Protein AF-A0A2N2AJA4-F1 (afdb_monomer)

Radius of gyration: 14.67 Å; Cα contacts (8 Å, |Δi|>4): 240; chains: 1; bounding box: 38×27×33 Å

Foldseek 3Di:
DAEAEADQQAPVCDPPQNDVPDDSLLSLLSVQVPGQEYADEQVRLVPDALVNLLSSLVSHDLSHAYAYEDDPDDRDPSSCVSNPSNHLYHADPPTADEDEDADALPLVVLLVSVVPGDPSHYDYQYDNGGYPRNSVSNVVNCVVVVD

Mean predicted aligned error: 3.07 Å

Nearest PDB structures (foldseek):
  1vpy-assembly1_A  TM=3.945E-01  e=5.737E-03  Enterococcus faecalis V583
  3exs-assembly2_D  TM=3.732E-01  e=8.833E-02  Streptococcus mutans
  3exs-assembly1_C  TM=3.662E-01  e=6.519E-02  Streptococcus mutans
  3exr-assembly2_B  TM=3.251E-01  e=1.351E-01  Streptococcus mutans
  2nql-assembly1_A  TM=4.192E-01  e=6.560E-01  Agrobacterium fabrum str. C58

Sequence (147 aa):
MFIASLGWDHAGWCGSFYPDDLPPEWRLAYYANEFRAVVVPAALWRGADAGTAAQWATDTAEGFRFLLEAAAGAPPAALVQALGERYGGTAGPGGRAVARWEGGADARALRGLIEGLPADGVLLVAGEPPSLAALRAAQTLTQLMGV

Structure (mmCIF, N/CA/C/O backbone):
data_AF-A0A2N2AJA4-F1
#
_entry.id   AF-A0A2N2AJA4-F1
#
loop_
_atom_site.group_PDB
_atom_site.id
_atom_site.type_symbol
_atom_site.label_atom_id
_atom_site.label_alt_id
_atom_site.label_comp_id
_atom_site.label_asym_id
_atom_site.label_entity_id
_atom_site.label_seq_id
_atom_site.pdbx_PDB_ins_code
_atom_site.Cartn_x
_atom_site.Cartn_y
_atom_site.Cartn_z
_atom_site.occupancy
_atom_site.B_iso_or_equiv
_atom_site.auth_seq_id
_atom_site.auth_comp_id
_atom_site.auth_asym_id
_atom_site.auth_atom_id
_atom_site.pdbx_PDB_model_num
ATOM 1 N N . MET A 1 1 ? 8.135 1.468 11.360 1.00 91.94 1 MET A N 1
ATOM 2 C CA . MET A 1 1 ? 7.652 2.378 10.290 1.00 91.94 1 MET A CA 1
ATOM 3 C C . MET A 1 1 ? 7.179 1.577 9.071 1.00 91.94 1 MET A C 1
ATOM 5 O O . MET A 1 1 ? 7.492 0.395 8.993 1.00 91.94 1 MET A O 1
ATOM 9 N N . PHE A 1 2 ? 6.430 2.171 8.130 1.00 96.44 2 PHE A N 1
ATOM 10 C CA . PHE A 1 2 ? 6.077 1.530 6.851 1.00 96.44 2 PHE A CA 1
ATOM 11 C C . PHE A 1 2 ? 6.713 2.219 5.643 1.00 96.44 2 PHE A C 1
ATOM 13 O O . PHE A 1 2 ? 6.743 3.443 5.562 1.00 96.44 2 PHE A O 1
ATOM 20 N N . ILE A 1 3 ? 7.153 1.414 4.676 1.00 96.94 3 ILE A N 1
ATOM 21 C CA . ILE A 1 3 ? 7.562 1.855 3.340 1.00 96.94 3 ILE A CA 1
ATOM 22 C C . ILE A 1 3 ? 6.598 1.213 2.356 1.00 96.94 3 ILE A C 1
ATOM 24 O O . ILE A 1 3 ? 6.432 -0.007 2.371 1.00 96.94 3 ILE A O 1
ATOM 28 N N . ALA A 1 4 ? 5.958 2.030 1.531 1.00 97.62 4 ALA A N 1
ATOM 29 C CA . ALA A 1 4 ? 4.894 1.574 0.657 1.00 97.62 4 ALA A CA 1
ATOM 30 C C . ALA A 1 4 ? 4.855 2.380 -0.641 1.00 97.62 4 ALA A C 1
ATOM 32 O O . ALA A 1 4 ? 5.200 3.562 -0.664 1.00 97.62 4 ALA A O 1
ATOM 33 N N . SER A 1 5 ? 4.383 1.750 -1.714 1.00 97.69 5 SER A N 1
ATOM 34 C CA . SER A 1 5 ? 3.938 2.460 -2.916 1.00 97.69 5 SER A CA 1
ATOM 35 C C . SER A 1 5 ? 2.466 2.849 -2.812 1.00 97.69 5 SER A C 1
ATOM 37 O O . SER A 1 5 ? 1.709 2.256 -2.038 1.00 97.69 5 SER A O 1
ATOM 39 N N . LEU A 1 6 ? 2.048 3.826 -3.621 1.00 96.12 6 LEU A N 1
ATOM 40 C CA . LEU A 1 6 ? 0.631 4.091 -3.859 1.00 96.12 6 LEU A CA 1
ATOM 41 C C . LEU A 1 6 ? 0.101 3.073 -4.878 1.00 96.12 6 LEU A C 1
ATOM 43 O O . LEU A 1 6 ? 0.353 3.192 -6.075 1.00 96.12 6 LEU A O 1
ATOM 47 N N . GLY A 1 7 ? -0.590 2.046 -4.392 1.00 96.12 7 GLY A N 1
ATOM 48 C CA . GLY A 1 7 ? -1.034 0.902 -5.185 1.00 96.12 7 GLY A CA 1
ATOM 49 C C . GLY A 1 7 ? 0.100 -0.047 -5.582 1.00 96.12 7 GLY A C 1
ATOM 50 O O . GLY A 1 7 ? 1.287 0.265 -5.459 1.00 96.12 7 GLY A O 1
ATOM 51 N N . TRP A 1 8 ? -0.292 -1.225 -6.057 1.00 96.12 8 TRP A N 1
ATOM 52 C CA . TRP A 1 8 ? 0.603 -2.255 -6.593 1.00 96.12 8 TRP A CA 1
ATOM 53 C C . TRP A 1 8 ? 0.398 -2.453 -8.099 1.00 96.12 8 TRP A C 1
ATOM 55 O O . TRP A 1 8 ? 1.341 -2.755 -8.815 1.00 96.12 8 TRP A 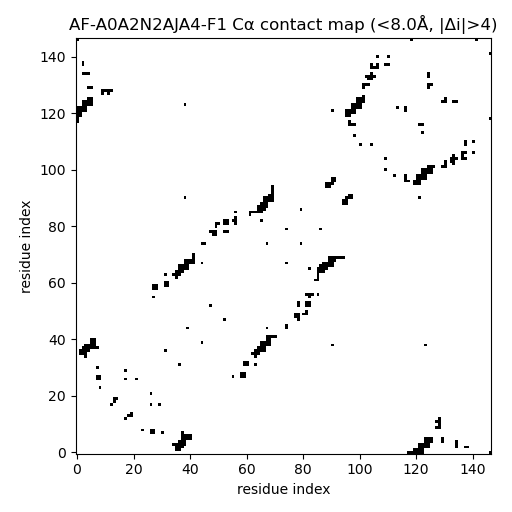O 1
ATOM 65 N N . ASP A 1 9 ? -0.817 -2.248 -8.606 1.00 94.38 9 ASP A N 1
ATOM 66 C CA . ASP A 1 9 ? -1.159 -2.570 -9.988 1.00 94.38 9 ASP A CA 1
ATOM 67 C C . ASP A 1 9 ? -0.750 -1.464 -10.976 1.00 94.38 9 ASP A C 1
ATOM 69 O O . ASP A 1 9 ? -1.537 -0.586 -11.327 1.00 94.38 9 ASP A O 1
ATOM 73 N N . HIS A 1 10 ? 0.514 -1.496 -11.405 1.00 92.62 10 HIS A N 1
ATOM 74 C CA . HIS A 1 10 ? 1.101 -0.501 -12.304 1.00 92.62 10 HIS A CA 1
ATOM 75 C C . HIS A 1 10 ? 1.527 -1.124 -13.635 1.00 92.62 10 HIS A C 1
ATOM 77 O O . HIS A 1 10 ? 2.415 -1.976 -13.679 1.00 92.62 10 HIS A O 1
ATOM 83 N N . ALA A 1 11 ? 0.972 -0.639 -14.751 1.00 89.62 11 ALA A N 1
ATOM 84 C CA . ALA A 1 11 ? 1.343 -1.118 -16.088 1.00 89.62 11 ALA A CA 1
ATOM 85 C C . ALA A 1 11 ? 2.840 -0.913 -16.395 1.00 89.62 11 ALA A C 1
ATOM 87 O O . ALA A 1 11 ? 3.472 -1.786 -16.982 1.00 89.62 11 ALA A O 1
ATOM 88 N N . GLY A 1 12 ? 3.432 0.194 -15.929 1.00 90.31 12 GLY A N 1
ATOM 89 C CA . GLY A 1 12 ? 4.858 0.490 -16.117 1.00 90.31 12 GLY A CA 1
ATOM 90 C C . GLY A 1 12 ? 5.820 -0.438 -15.360 1.00 90.31 12 GLY A C 1
ATOM 91 O O . GLY A 1 12 ? 7.027 -0.358 -15.567 1.00 90.31 12 GLY A O 1
ATOM 92 N N . TRP A 1 13 ? 5.312 -1.318 -14.493 1.00 95.25 13 TRP A N 1
ATOM 93 C CA . TRP A 1 13 ? 6.103 -2.368 -13.845 1.00 95.25 13 TRP A CA 1
ATOM 94 C C . TRP A 1 13 ? 6.119 -3.685 -14.635 1.00 95.25 13 TRP A C 1
ATOM 96 O O . TRP A 1 13 ? 6.924 -4.559 -14.321 1.00 95.25 13 TRP A O 1
ATOM 106 N N . CYS A 1 14 ? 5.288 -3.843 -15.670 1.00 93.00 14 CYS A N 1
ATOM 107 C CA . CYS A 1 14 ? 5.319 -5.025 -16.539 1.00 93.00 14 CYS A CA 1
ATOM 108 C C . CYS A 1 14 ? 6.635 -5.078 -17.333 1.00 93.00 14 CYS A C 1
ATOM 110 O O . CYS A 1 14 ? 7.137 -4.046 -17.780 1.00 93.00 14 CYS A O 1
ATOM 112 N N . GLY A 1 15 ? 7.233 -6.264 -17.435 1.00 90.12 15 GLY A N 1
ATOM 113 C CA . GLY A 1 15 ? 8.518 -6.518 -18.094 1.00 90.12 15 GLY A CA 1
ATOM 114 C C . GLY A 1 15 ? 9.756 -6.086 -17.298 1.00 90.12 15 GLY A C 1
ATOM 115 O O . GLY A 1 15 ? 10.853 -6.579 -17.550 1.00 90.12 15 GLY A O 1
ATOM 116 N N . SER A 1 16 ? 9.610 -5.194 -16.310 1.00 90.25 16 SER A N 1
ATOM 117 C CA . SER A 1 16 ? 10.716 -4.741 -15.447 1.00 90.25 16 SER A CA 1
ATOM 118 C C . SER A 1 16 ? 10.674 -5.334 -14.039 1.00 90.25 16 SER A C 1
ATOM 120 O O . SER A 1 16 ? 11.717 -5.591 -13.437 1.00 90.25 16 SER A O 1
ATOM 122 N N . PHE A 1 17 ? 9.474 -5.558 -13.511 1.00 95.56 17 PHE A N 1
ATOM 123 C CA . PHE A 1 17 ? 9.244 -6.098 -12.177 1.00 95.56 17 PHE A CA 1
ATOM 124 C C . PHE A 1 17 ? 8.223 -7.224 -12.187 1.00 95.56 17 PHE A C 1
ATOM 126 O O . PHE A 1 17 ? 8.505 -8.294 -11.650 1.00 95.56 17 PHE A O 1
ATOM 133 N N . TYR A 1 18 ? 7.080 -7.006 -12.836 1.00 96.38 18 TYR A N 1
ATOM 134 C CA . TYR A 1 18 ? 6.130 -8.068 -13.130 1.00 96.38 18 TYR A CA 1
ATOM 135 C C . TYR A 1 18 ? 6.564 -8.819 -14.390 1.00 96.38 18 TYR A C 1
ATOM 137 O O . TYR A 1 18 ? 6.821 -8.163 -15.402 1.00 96.38 18 TYR A O 1
ATOM 145 N N . PRO A 1 19 ? 6.626 -10.162 -14.359 1.00 94.94 19 PRO A N 1
ATOM 146 C CA . PRO A 1 19 ? 6.772 -10.965 -15.568 1.00 94.94 19 PRO A CA 1
ATOM 147 C C . PRO A 1 19 ? 5.713 -10.596 -16.616 1.00 94.94 19 PRO A C 1
ATOM 149 O O . PRO A 1 19 ? 4.581 -10.264 -16.258 1.00 94.94 19 PRO A O 1
ATOM 152 N N . ASP A 1 20 ? 6.078 -10.648 -17.898 1.00 91.38 20 ASP A N 1
ATOM 153 C CA . ASP A 1 20 ? 5.201 -10.235 -19.008 1.00 91.38 20 ASP A CA 1
ATOM 154 C C . ASP A 1 20 ? 3.911 -11.066 -19.101 1.00 91.38 20 ASP A C 1
ATOM 156 O O . ASP A 1 20 ? 2.885 -10.584 -19.578 1.00 91.38 20 ASP A O 1
ATOM 160 N N . ASP A 1 21 ? 3.951 -12.306 -18.623 1.00 92.31 21 ASP A N 1
ATOM 161 C CA . ASP A 1 21 ? 2.843 -13.256 -18.599 1.00 92.31 21 ASP A CA 1
ATOM 162 C C . ASP A 1 21 ? 2.105 -13.302 -17.251 1.00 92.31 21 ASP A C 1
ATOM 164 O O . ASP A 1 21 ? 1.199 -14.119 -17.082 1.00 92.31 21 ASP A O 1
ATOM 168 N N . LEU A 1 22 ? 2.452 -12.429 -16.292 1.00 93.75 22 LEU A N 1
ATOM 169 C CA . LEU A 1 22 ? 1.827 -12.423 -14.971 1.00 93.75 22 LEU A CA 1
ATOM 170 C C . LEU A 1 22 ? 0.381 -11.888 -15.044 1.00 93.75 22 LEU A C 1
ATOM 172 O O . LEU A 1 22 ? 0.180 -10.708 -15.368 1.00 93.75 22 LEU A O 1
ATOM 176 N N . PRO A 1 23 ? -0.631 -12.693 -14.658 1.00 93.75 23 PRO A N 1
ATOM 177 C CA . PRO A 1 23 ? -2.014 -12.236 -14.593 1.00 93.75 23 PRO A CA 1
ATOM 178 C C . PRO A 1 23 ? -2.188 -11.063 -13.612 1.00 93.75 23 PRO A C 1
ATOM 180 O O . PRO A 1 23 ? -1.557 -11.063 -12.546 1.00 93.75 23 PRO A O 1
ATOM 183 N N . PRO A 1 24 ? -3.055 -10.074 -13.909 1.00 90.94 24 PRO A N 1
ATOM 184 C CA . PRO A 1 24 ? -3.306 -8.945 -13.015 1.00 90.94 24 PRO A CA 1
ATOM 185 C C . PRO A 1 24 ? -3.720 -9.354 -11.598 1.00 90.94 24 PRO A C 1
ATOM 187 O O . PRO A 1 24 ? -3.232 -8.766 -10.633 1.00 90.94 24 PRO A O 1
ATOM 190 N N . GLU A 1 25 ? -4.542 -10.399 -11.447 1.00 91.12 25 GLU A N 1
ATOM 191 C CA . GLU A 1 25 ? -4.961 -10.901 -10.133 1.00 91.12 25 GLU A CA 1
ATOM 192 C C . GLU A 1 25 ? -3.796 -11.409 -9.266 1.00 91.12 25 GLU A C 1
ATOM 194 O O . GLU A 1 25 ? -3.891 -11.404 -8.043 1.00 91.12 25 GLU A O 1
ATOM 199 N N . TRP A 1 26 ? -2.664 -11.794 -9.865 1.00 95.44 26 TRP A N 1
ATOM 200 C CA . TRP A 1 26 ? -1.492 -12.287 -9.134 1.00 95.44 26 TRP A CA 1
ATOM 201 C C . TRP A 1 26 ? -0.485 -11.184 -8.798 1.00 95.44 26 TRP A C 1
ATOM 203 O O . TRP A 1 26 ? 0.457 -11.418 -8.038 1.00 95.44 26 TRP A O 1
ATOM 213 N N . ARG A 1 27 ? -0.675 -9.960 -9.311 1.00 96.44 27 ARG A N 1
ATOM 214 C CA . ARG A 1 27 ? 0.257 -8.839 -9.089 1.00 96.44 27 ARG A CA 1
ATOM 215 C C . ARG A 1 27 ? 0.390 -8.461 -7.622 1.00 96.44 27 ARG A C 1
ATOM 217 O O . ARG A 1 27 ? 1.486 -8.095 -7.204 1.00 96.44 27 ARG A O 1
ATOM 224 N N . LEU A 1 28 ? -0.686 -8.565 -6.839 1.00 97.75 28 LEU A N 1
ATOM 225 C CA . LEU A 1 28 ? -0.635 -8.308 -5.398 1.00 97.75 28 LEU A CA 1
ATOM 226 C C . LEU A 1 28 ? 0.226 -9.350 -4.678 1.00 97.75 28 LEU A C 1
ATOM 228 O O . LEU A 1 28 ? 1.129 -8.976 -3.933 1.00 97.75 28 LEU A O 1
ATOM 232 N N . ALA A 1 29 ? -0.019 -10.637 -4.932 1.00 97.25 29 ALA A N 1
ATOM 233 C CA . ALA A 1 29 ? 0.767 -11.720 -4.347 1.00 97.25 29 ALA A CA 1
ATOM 234 C C . ALA A 1 29 ? 2.251 -11.593 -4.726 1.00 97.25 29 ALA A C 1
ATOM 236 O O . ALA A 1 29 ? 3.131 -11.693 -3.873 1.00 97.25 29 ALA A O 1
ATOM 237 N N . TYR A 1 30 ? 2.533 -11.277 -5.995 1.00 97.38 30 TYR A N 1
ATOM 238 C CA . TYR A 1 30 ? 3.893 -11.034 -6.470 1.00 97.38 30 TYR A CA 1
ATOM 239 C C . TYR A 1 30 ? 4.538 -9.825 -5.780 1.00 97.38 30 TYR A C 1
ATOM 241 O O . TYR A 1 30 ? 5.657 -9.917 -5.280 1.00 97.38 30 TYR A O 1
ATOM 249 N N . TYR A 1 31 ? 3.823 -8.701 -5.693 1.00 97.81 31 TYR A N 1
ATOM 250 C CA . TYR A 1 31 ? 4.279 -7.497 -4.997 1.00 97.81 31 TYR A CA 1
ATOM 251 C C . TYR A 1 31 ? 4.606 -7.773 -3.523 1.00 97.81 31 TYR A C 1
ATOM 253 O O . TYR A 1 31 ? 5.645 -7.339 -3.022 1.00 97.81 31 TYR A O 1
ATOM 261 N N . ALA A 1 32 ? 3.746 -8.529 -2.838 1.00 97.31 32 ALA A N 1
ATOM 262 C CA . ALA A 1 32 ? 3.872 -8.844 -1.418 1.00 97.31 32 ALA A CA 1
ATOM 263 C C . ALA A 1 32 ? 5.027 -9.804 -1.081 1.00 97.31 32 ALA A C 1
ATOM 265 O O . ALA A 1 32 ? 5.381 -9.946 0.094 1.00 97.31 32 ALA A O 1
ATOM 266 N N . ASN A 1 33 ? 5.637 -10.436 -2.089 1.00 95.38 33 ASN A N 1
ATOM 267 C CA . ASN A 1 33 ? 6.862 -11.212 -1.907 1.00 95.38 33 ASN A CA 1
ATOM 268 C C . ASN A 1 33 ? 8.091 -10.316 -1.699 1.00 95.38 33 ASN A C 1
ATOM 270 O O . ASN A 1 33 ? 9.016 -10.712 -0.992 1.00 95.38 33 ASN A O 1
ATOM 274 N N . GLU A 1 34 ? 8.104 -9.116 -2.285 1.00 95.75 34 GLU A N 1
ATOM 275 C CA . GLU A 1 34 ? 9.229 -8.179 -2.170 1.00 95.75 34 GLU A CA 1
ATOM 276 C C . GLU A 1 34 ? 8.959 -7.072 -1.140 1.00 95.75 34 GLU A C 1
ATOM 278 O O . GLU A 1 34 ? 9.810 -6.740 -0.306 1.00 95.75 34 GLU A O 1
ATOM 283 N N . PHE A 1 35 ? 7.754 -6.509 -1.155 1.00 96.81 35 PHE A N 1
ATOM 284 C CA . PHE A 1 35 ? 7.379 -5.393 -0.296 1.00 96.81 35 PHE A CA 1
ATOM 285 C C . PHE A 1 35 ? 6.477 -5.850 0.848 1.00 96.81 35 PHE A C 1
ATOM 287 O O . PHE A 1 35 ? 5.726 -6.814 0.740 1.00 96.81 35 PHE A O 1
ATOM 294 N N . ARG A 1 36 ? 6.565 -5.158 1.989 1.00 96.56 36 ARG A N 1
ATOM 295 C CA . ARG A 1 36 ? 5.840 -5.525 3.221 1.00 96.56 36 ARG A CA 1
ATOM 296 C C . ARG A 1 36 ? 4.604 -4.673 3.480 1.00 96.56 36 ARG A C 1
ATOM 298 O O . ARG A 1 36 ? 3.839 -4.987 4.385 1.00 96.56 36 ARG A O 1
ATOM 305 N N . ALA A 1 37 ? 4.414 -3.597 2.730 1.00 98.06 37 ALA A N 1
ATOM 306 C CA . ALA A 1 37 ? 3.247 -2.752 2.874 1.00 98.06 37 ALA A CA 1
ATOM 307 C C . ALA A 1 37 ? 2.887 -2.082 1.554 1.00 98.06 37 ALA A C 1
ATOM 309 O O . ALA A 1 37 ? 3.746 -1.875 0.701 1.00 98.06 37 ALA A O 1
ATOM 310 N N . VAL A 1 38 ? 1.620 -1.702 1.423 1.00 98.38 38 VAL A N 1
ATOM 311 C CA . VAL A 1 38 ? 1.131 -0.889 0.310 1.00 98.38 38 VAL A CA 1
ATOM 312 C C . VAL A 1 38 ? 0.126 0.136 0.811 1.00 98.38 38 VAL A C 1
ATOM 314 O O . VAL A 1 38 ? -0.662 -0.157 1.714 1.00 98.38 38 VAL A O 1
ATOM 317 N N . VAL A 1 39 ? 0.140 1.335 0.227 1.00 98.56 39 VAL A N 1
ATOM 318 C CA . VAL A 1 39 ? -0.954 2.290 0.399 1.00 98.56 39 VAL A CA 1
ATOM 319 C C . VAL A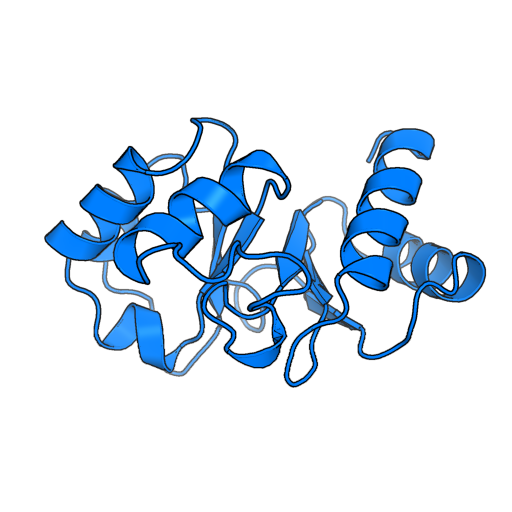 1 39 ? -1.999 1.986 -0.664 1.00 98.56 39 VAL A C 1
ATOM 321 O O . VAL A 1 39 ? -1.754 2.172 -1.852 1.00 98.56 39 VAL A O 1
ATOM 324 N N . VAL A 1 40 ? -3.160 1.494 -0.244 1.00 98.06 40 VAL A N 1
ATOM 325 C CA . VAL A 1 40 ? -4.304 1.221 -1.114 1.00 98.06 40 VAL A CA 1
ATOM 326 C C . VAL A 1 40 ? -4.933 2.561 -1.505 1.00 98.06 40 VAL A C 1
ATOM 328 O O . VAL A 1 40 ? -5.383 3.282 -0.606 1.00 98.06 40 VAL A O 1
ATOM 331 N N . PRO A 1 41 ? -4.991 2.914 -2.803 1.00 96.69 41 PRO A N 1
ATOM 332 C CA . PRO A 1 41 ? -5.572 4.177 -3.240 1.00 96.69 41 PRO A CA 1
ATOM 333 C C . PRO A 1 41 ? -7.040 4.303 -2.841 1.00 96.69 41 PRO A C 1
ATOM 335 O O . PRO A 1 41 ? -7.787 3.318 -2.844 1.00 96.69 41 PRO A O 1
ATOM 338 N N . ALA A 1 42 ? -7.487 5.527 -2.575 1.00 96.69 42 ALA A N 1
ATOM 339 C CA . ALA A 1 42 ? -8.846 5.774 -2.110 1.00 96.69 42 ALA A CA 1
ATOM 340 C C . ALA A 1 42 ? -9.930 5.411 -3.123 1.00 96.69 42 ALA A C 1
ATOM 342 O O . ALA A 1 42 ? -11.041 5.053 -2.740 1.00 96.69 42 ALA A O 1
ATOM 343 N N . ALA A 1 43 ? -9.622 5.476 -4.417 1.00 94.75 43 ALA A N 1
ATOM 344 C CA . ALA A 1 43 ? -10.522 4.991 -5.458 1.00 94.75 43 ALA A CA 1
ATOM 345 C C . ALA A 1 43 ? -10.691 3.462 -5.404 1.00 94.75 4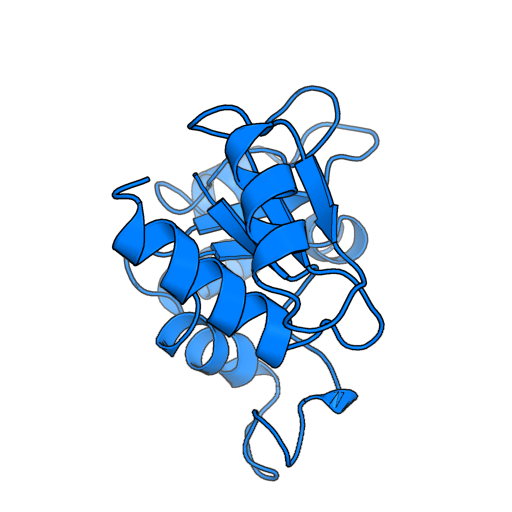3 ALA A C 1
ATOM 347 O O . ALA A 1 43 ? -11.792 2.960 -5.616 1.00 94.75 43 ALA A O 1
ATOM 348 N N . LEU A 1 44 ? -9.621 2.734 -5.067 1.00 95.69 44 LEU A N 1
ATOM 349 C CA . LEU A 1 44 ? -9.607 1.276 -5.063 1.00 95.69 44 LEU A CA 1
ATOM 350 C C . LEU A 1 44 ? -10.351 0.711 -3.852 1.00 95.69 44 LEU A C 1
ATOM 352 O O . LEU A 1 44 ? -11.265 -0.092 -4.016 1.00 95.69 44 LEU A O 1
ATOM 356 N N . TRP A 1 45 ? -10.022 1.157 -2.634 1.00 96.06 45 TRP A N 1
ATOM 357 C CA . TRP A 1 45 ? -10.683 0.610 -1.444 1.00 96.06 45 TRP A CA 1
ATOM 358 C C . TRP A 1 45 ? -12.148 1.040 -1.316 1.00 96.06 45 TRP A C 1
ATOM 360 O O . TRP A 1 45 ? -12.927 0.334 -0.687 1.00 96.06 45 TRP A O 1
ATOM 370 N N . ARG A 1 46 ? -12.566 2.157 -1.929 1.00 95.44 46 ARG A N 1
ATOM 371 C CA . ARG A 1 46 ? -13.990 2.537 -1.974 1.00 95.44 46 ARG A CA 1
ATOM 372 C C . ARG A 1 46 ? -14.831 1.627 -2.861 1.00 95.44 46 ARG A C 1
ATOM 374 O O . ARG A 1 46 ? 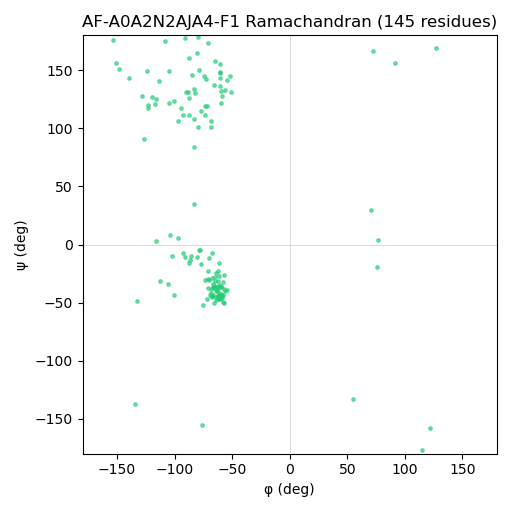-16.022 1.489 -2.605 1.00 95.44 46 ARG A O 1
ATOM 381 N N . GLY A 1 47 ? -14.229 1.062 -3.906 1.00 94.38 47 GLY A N 1
ATOM 382 C CA . GLY A 1 47 ? -14.885 0.102 -4.792 1.00 94.38 47 GLY A CA 1
ATOM 383 C C . GLY A 1 47 ? -14.790 -1.345 -4.307 1.00 94.38 47 GLY A C 1
ATOM 384 O O . GLY A 1 47 ? -15.496 -2.198 -4.832 1.00 94.38 47 GLY A O 1
ATOM 385 N N . ALA A 1 48 ? -13.931 -1.625 -3.324 1.00 95.56 48 ALA A N 1
ATOM 386 C CA . ALA A 1 48 ? -13.723 -2.964 -2.797 1.00 95.56 48 ALA A CA 1
ATOM 387 C C . ALA A 1 48 ? -14.778 -3.327 -1.746 1.00 95.56 48 ALA A C 1
ATOM 389 O O . ALA A 1 48 ? -15.062 -2.564 -0.820 1.00 95.56 48 ALA A O 1
ATOM 390 N N . ASP A 1 49 ? -15.326 -4.530 -1.868 1.00 96.12 49 ASP A N 1
ATOM 391 C CA . ASP A 1 49 ? -16.168 -5.132 -0.844 1.00 96.12 49 ASP A CA 1
ATOM 392 C C . ASP A 1 49 ? -15.337 -5.966 0.150 1.00 96.12 49 ASP A C 1
ATOM 394 O O . ASP A 1 49 ? -14.115 -6.115 0.035 1.00 96.12 49 ASP A O 1
ATOM 398 N N . ALA A 1 50 ? -16.009 -6.516 1.163 1.00 96.56 50 ALA A N 1
ATOM 399 C CA . ALA A 1 50 ? -15.358 -7.353 2.166 1.00 96.56 50 ALA A CA 1
ATOM 400 C C . ALA A 1 50 ? -14.749 -8.634 1.565 1.00 96.56 50 ALA A C 1
ATOM 402 O O . ALA A 1 50 ? -13.721 -9.094 2.052 1.00 96.56 50 ALA A O 1
ATOM 403 N N . GLY A 1 51 ? -15.343 -9.196 0.505 1.00 97.69 51 GLY A N 1
ATOM 404 C CA . GLY A 1 51 ? -14.808 -10.380 -0.173 1.00 97.69 51 GLY A CA 1
ATOM 405 C C . GLY A 1 51 ? -13.486 -10.085 -0.879 1.00 97.69 51 GLY A C 1
ATOM 406 O O . GLY A 1 51 ? -12.514 -10.815 -0.710 1.00 97.69 51 GLY A O 1
ATOM 407 N N . THR A 1 52 ? -13.420 -8.956 -1.581 1.00 96.94 52 THR A N 1
ATOM 408 C CA . THR A 1 52 ? -12.209 -8.452 -2.237 1.00 96.94 52 THR A CA 1
ATOM 409 C C . THR A 1 52 ? -11.098 -8.205 -1.216 1.00 96.94 52 THR A C 1
ATOM 411 O O . THR A 1 52 ? -9.967 -8.648 -1.401 1.00 96.94 52 THR A O 1
ATOM 414 N N . ALA A 1 53 ? -11.419 -7.555 -0.095 1.00 97.56 53 ALA A N 1
ATOM 415 C CA . ALA A 1 53 ? -10.453 -7.310 0.972 1.00 97.56 53 ALA A CA 1
ATOM 416 C C . ALA A 1 53 ? -9.975 -8.605 1.658 1.00 97.56 53 ALA A C 1
ATOM 418 O O . ALA A 1 53 ? -8.790 -8.732 1.970 1.00 97.56 53 ALA A O 1
ATOM 419 N N . ALA A 1 54 ? -10.863 -9.585 1.854 1.00 97.75 54 ALA A N 1
ATOM 420 C CA . ALA A 1 54 ? -10.494 -10.897 2.385 1.00 97.75 54 ALA A CA 1
ATOM 421 C C . ALA A 1 54 ? -9.576 -11.666 1.418 1.00 97.75 54 ALA A C 1
ATOM 423 O O . ALA A 1 54 ? -8.638 -12.339 1.854 1.00 97.75 54 ALA A O 1
ATOM 424 N N . GLN A 1 55 ? -9.796 -11.523 0.107 1.00 97.44 55 GLN A N 1
ATOM 425 C CA . GLN A 1 55 ? -8.906 -12.081 -0.907 1.00 97.44 55 GLN A CA 1
ATOM 426 C C . GLN A 1 55 ? -7.517 -11.435 -0.833 1.00 97.44 55 GLN A C 1
ATOM 428 O O . GLN A 1 55 ? -6.527 -12.150 -0.715 1.00 97.44 55 GLN A O 1
ATOM 433 N N . TRP A 1 56 ? -7.429 -10.102 -0.756 1.00 97.81 56 TRP A N 1
ATOM 434 C CA . TRP A 1 56 ? -6.147 -9.411 -0.558 1.00 97.81 56 TRP A CA 1
ATOM 435 C C . TRP A 1 56 ? -5.406 -9.881 0.699 1.00 97.81 56 TRP A C 1
ATOM 437 O O . TRP A 1 56 ? -4.184 -10.047 0.691 1.00 97.81 56 TRP A O 1
ATOM 447 N N . ALA A 1 57 ? -6.134 -10.111 1.793 1.00 97.19 57 ALA A N 1
ATOM 448 C CA . ALA A 1 57 ? -5.553 -10.653 3.012 1.00 97.19 57 ALA A CA 1
ATOM 449 C C . ALA A 1 57 ? -5.030 -12.090 2.821 1.00 97.19 57 ALA A C 1
ATOM 451 O O . ALA A 1 57 ? -3.985 -12.437 3.365 1.00 97.19 57 ALA A O 1
ATOM 452 N N . THR A 1 58 ? -5.720 -12.909 2.028 1.00 96.75 58 THR A N 1
ATOM 453 C CA . THR A 1 58 ? -5.315 -14.289 1.712 1.00 96.75 58 THR A CA 1
ATOM 454 C C . THR A 1 58 ? -4.086 -14.334 0.800 1.00 96.75 58 THR A C 1
ATOM 456 O O . THR A 1 58 ? -3.197 -15.156 1.010 1.00 96.75 58 THR A O 1
ATOM 459 N N . ASP A 1 59 ? -3.992 -13.404 -0.150 1.00 96.62 59 ASP A N 1
ATOM 460 C CA . ASP A 1 59 ? -2.924 -13.349 -1.158 1.00 96.62 59 ASP A CA 1
ATOM 461 C C . ASP A 1 59 ? -1.595 -12.793 -0.629 1.00 96.62 59 ASP A C 1
ATOM 463 O O . ASP A 1 59 ? -0.598 -12.746 -1.350 1.00 96.62 59 ASP A O 1
ATOM 467 N N . THR A 1 60 ? -1.558 -12.339 0.624 1.00 97.88 60 THR A N 1
ATOM 468 C CA . THR A 1 60 ? -0.392 -11.672 1.209 1.00 97.88 60 THR A CA 1
ATOM 469 C C . THR A 1 60 ? 0.080 -12.354 2.487 1.00 97.88 60 THR A C 1
ATOM 471 O O . THR A 1 60 ? -0.704 -12.916 3.253 1.00 97.88 60 THR A O 1
ATOM 474 N N . ALA A 1 61 ? 1.386 -12.288 2.757 1.00 94.69 61 ALA A N 1
ATOM 475 C CA . ALA A 1 61 ? 1.967 -12.846 3.978 1.00 94.69 61 ALA A CA 1
ATOM 476 C C . ALA A 1 61 ? 1.382 -12.197 5.248 1.00 94.69 61 ALA A C 1
ATOM 478 O O . ALA A 1 61 ? 0.965 -11.041 5.234 1.00 94.69 61 ALA A O 1
ATOM 479 N N . GLU A 1 62 ? 1.415 -12.907 6.377 1.00 93.62 62 GLU A N 1
ATOM 480 C CA . GLU A 1 62 ? 0.871 -12.424 7.660 1.00 93.62 62 GLU A CA 1
ATOM 481 C C . GLU A 1 62 ? 1.498 -11.097 8.128 1.00 93.62 62 GLU A C 1
ATOM 483 O O . GLU A 1 62 ? 0.828 -10.253 8.721 1.00 93.62 62 GLU A O 1
ATOM 488 N N . GLY A 1 63 ? 2.777 -10.873 7.814 1.00 94.81 63 GLY A N 1
ATOM 489 C CA . GLY A 1 63 ? 3.491 -9.626 8.108 1.00 94.81 63 GLY A CA 1
ATOM 490 C C . GLY A 1 63 ? 3.200 -8.470 7.144 1.00 94.81 63 GLY A C 1
ATOM 491 O O . GLY A 1 63 ? 3.712 -7.373 7.354 1.00 94.81 63 GLY A O 1
ATOM 492 N N . PHE A 1 64 ? 2.417 -8.691 6.085 1.00 97.94 64 PHE A N 1
ATOM 493 C CA . PHE A 1 64 ? 2.083 -7.652 5.116 1.00 97.94 64 PHE A CA 1
ATOM 494 C C . PHE A 1 64 ? 1.055 -6.670 5.692 1.00 97.94 64 PHE A C 1
ATOM 496 O O . PHE A 1 64 ? 0.186 -7.059 6.477 1.00 97.94 64 PHE A O 1
ATOM 503 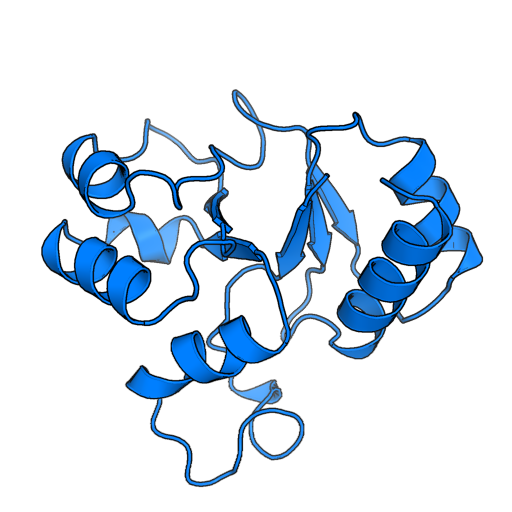N N . ARG A 1 65 ? 1.147 -5.387 5.334 1.00 98.19 65 ARG A N 1
ATOM 504 C CA . ARG A 1 65 ? 0.239 -4.346 5.835 1.00 98.19 65 ARG A CA 1
ATOM 505 C C . ARG A 1 65 ? -0.386 -3.520 4.714 1.00 98.19 65 ARG A C 1
ATOM 507 O O . ARG A 1 65 ? 0.304 -2.927 3.892 1.00 98.19 65 ARG A O 1
ATOM 514 N N . PHE A 1 66 ? -1.709 -3.423 4.737 1.00 98.56 66 PHE A N 1
ATOM 515 C CA . PHE A 1 66 ? -2.491 -2.528 3.892 1.00 98.56 66 PHE A CA 1
ATOM 516 C C . PHE A 1 66 ? -2.756 -1.227 4.640 1.00 98.56 66 PHE A C 1
ATOM 518 O O . PHE A 1 66 ? -3.412 -1.215 5.682 1.00 98.56 66 PHE A O 1
ATOM 525 N N . LEU A 1 67 ? -2.252 -0.127 4.099 1.00 98.50 67 LEU A N 1
ATOM 526 C CA . LEU A 1 67 ? -2.523 1.220 4.578 1.00 98.50 67 LEU A CA 1
ATOM 527 C C . LEU A 1 67 ? -3.581 1.838 3.671 1.00 98.50 67 LEU A C 1
ATOM 529 O O . LEU A 1 67 ? -3.388 1.889 2.464 1.00 98.50 67 LEU A O 1
ATOM 533 N N . LEU A 1 68 ? -4.705 2.299 4.203 1.00 98.25 68 LEU A N 1
ATOM 534 C CA . LEU A 1 68 ? -5.748 2.890 3.361 1.00 98.25 68 LEU A CA 1
ATOM 535 C C . LEU A 1 68 ? -5.465 4.376 3.170 1.00 98.25 68 LEU A C 1
ATOM 537 O O . LEU A 1 68 ? -5.284 5.096 4.149 1.00 98.25 68 LEU A O 1
ATOM 541 N N . GLU A 1 69 ? -5.400 4.843 1.925 1.00 97.94 69 GLU A N 1
ATOM 542 C CA . GLU A 1 69 ? -5.200 6.266 1.647 1.00 97.94 69 GLU A CA 1
ATOM 543 C C . GLU A 1 69 ? -6.322 7.094 2.287 1.00 97.94 69 GLU A C 1
ATOM 545 O O . GLU A 1 69 ? -7.509 6.807 2.090 1.00 97.94 69 GLU A O 1
ATOM 550 N N . ALA A 1 70 ? -5.939 8.109 3.066 1.00 96.81 70 ALA A N 1
ATOM 551 C CA . ALA A 1 70 ? -6.874 9.022 3.701 1.00 96.81 70 ALA A CA 1
ATOM 552 C C . ALA A 1 70 ? -7.719 9.742 2.651 1.00 96.81 70 ALA A C 1
ATOM 554 O O . ALA A 1 70 ? -7.208 10.311 1.687 1.00 96.81 70 ALA A O 1
ATOM 555 N N . ALA A 1 71 ? -9.029 9.760 2.866 1.00 95.19 71 ALA A N 1
ATOM 556 C CA . ALA A 1 71 ? -9.956 10.430 1.979 1.00 95.19 71 ALA A CA 1
ATOM 557 C C . ALA A 1 71 ? -11.213 10.863 2.748 1.00 95.19 71 ALA A C 1
ATOM 559 O O . ALA A 1 71 ? -11.351 10.579 3.935 1.00 95.19 71 ALA A O 1
ATOM 560 N N . ALA A 1 72 ? -12.136 11.570 2.091 1.00 92.31 72 ALA A N 1
ATOM 561 C CA . ALA A 1 72 ? -13.409 11.926 2.715 1.00 92.31 72 ALA A CA 1
ATOM 562 C C . ALA A 1 72 ? -14.189 10.663 3.138 1.00 92.31 72 ALA A C 1
ATOM 564 O O . ALA A 1 72 ? -14.501 9.818 2.290 1.00 92.31 72 ALA A O 1
ATOM 565 N N . GLY A 1 73 ? -14.506 10.573 4.433 1.00 88.50 73 GLY A N 1
ATOM 566 C CA . GLY A 1 73 ? -15.171 9.428 5.060 1.00 88.50 73 GLY A CA 1
ATOM 567 C C . GLY A 1 73 ? -14.199 8.385 5.624 1.00 88.50 73 GLY A C 1
ATOM 568 O O . GLY A 1 73 ? -13.051 8.282 5.203 1.00 88.50 73 GLY A O 1
ATOM 569 N N . ALA A 1 74 ? -14.671 7.605 6.596 1.00 91.19 74 ALA A N 1
ATOM 570 C CA . ALA A 1 74 ? -13.907 6.484 7.132 1.00 91.19 74 ALA A CA 1
ATOM 571 C C . ALA A 1 74 ? -13.990 5.266 6.190 1.00 91.19 74 ALA A C 1
ATOM 573 O O . ALA A 1 74 ? -15.021 5.080 5.532 1.00 91.19 74 ALA A O 1
ATOM 574 N N . PRO A 1 75 ? -12.954 4.410 6.146 1.00 94.56 75 PRO A N 1
ATOM 575 C CA . PRO A 1 75 ? -13.047 3.115 5.489 1.00 94.56 75 PRO A CA 1
ATOM 576 C C . PRO A 1 75 ? -14.232 2.292 6.021 1.00 94.56 75 PRO A C 1
ATOM 578 O O . PRO A 1 75 ? -14.487 2.317 7.231 1.00 94.56 75 PRO A O 1
ATOM 581 N N . PRO A 1 76 ? -14.951 1.541 5.167 1.00 95.56 76 PRO A N 1
ATOM 582 C CA . PRO A 1 76 ? -16.044 0.689 5.618 1.00 9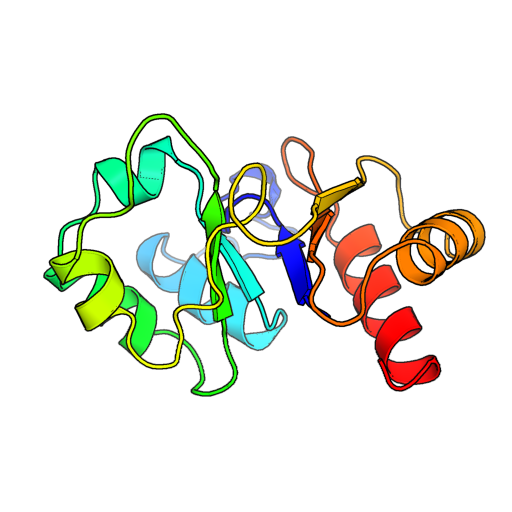5.56 76 PRO A CA 1
ATOM 583 C C . PRO A 1 76 ? -15.570 -0.309 6.680 1.00 95.56 76 PRO A C 1
ATOM 585 O O . PRO A 1 76 ? -14.568 -0.998 6.488 1.00 95.56 76 PRO A O 1
ATOM 588 N N . ALA A 1 77 ? -16.317 -0.439 7.780 1.00 96.44 77 ALA A N 1
ATOM 589 C CA . ALA A 1 77 ? -15.948 -1.339 8.875 1.00 96.44 77 ALA A CA 1
ATOM 590 C C . ALA A 1 77 ? -15.778 -2.794 8.407 1.00 96.44 77 ALA A C 1
ATOM 592 O O . ALA A 1 77 ? -14.842 -3.463 8.829 1.00 96.44 77 ALA A O 1
ATOM 593 N N . ALA A 1 78 ? -16.627 -3.258 7.483 1.00 97.38 78 ALA A N 1
ATOM 594 C CA . ALA A 1 78 ? -16.534 -4.600 6.911 1.00 97.38 78 ALA A CA 1
ATOM 595 C C . ALA A 1 78 ? -15.232 -4.820 6.118 1.00 97.38 78 ALA A C 1
ATOM 597 O O . ALA A 1 78 ? -14.648 -5.897 6.187 1.00 97.38 78 ALA A O 1
ATOM 598 N N . LEU A 1 79 ? -14.747 -3.794 5.410 1.00 97.62 79 LEU A N 1
ATOM 599 C CA . LEU A 1 79 ? -13.469 -3.849 4.697 1.00 97.62 79 LEU A CA 1
ATOM 600 C C . LEU A 1 79 ? -12.304 -3.942 5.686 1.00 97.62 79 LEU A C 1
ATOM 602 O O . LEU A 1 79 ? -11.422 -4.781 5.527 1.00 97.62 79 LEU A O 1
ATOM 606 N N . VAL A 1 80 ? -12.323 -3.124 6.742 1.00 97.62 80 VAL A N 1
ATOM 607 C CA . VAL A 1 80 ? -11.301 -3.162 7.802 1.00 97.62 80 VAL A CA 1
ATOM 608 C C . VAL A 1 80 ? -11.296 -4.518 8.514 1.00 97.62 80 VAL A C 1
ATOM 610 O O . VAL A 1 80 ? -10.234 -5.095 8.725 1.00 97.62 80 VAL A O 1
ATOM 613 N N . GLN A 1 81 ? -12.474 -5.060 8.832 1.00 97.88 81 GLN A N 1
ATOM 614 C CA . GLN A 1 81 ? -12.617 -6.387 9.437 1.00 97.88 81 GLN A CA 1
ATOM 615 C C . GLN A 1 81 ? -12.083 -7.499 8.531 1.00 97.88 81 GLN A C 1
ATOM 617 O O . GLN A 1 81 ? -11.413 -8.402 9.022 1.00 97.88 81 GLN A O 1
ATOM 622 N N . ALA A 1 82 ? -12.337 -7.422 7.223 1.00 97.94 82 ALA A N 1
ATOM 623 C CA . ALA A 1 82 ? -11.843 -8.397 6.255 1.00 97.94 82 ALA A CA 1
ATOM 624 C C . ALA A 1 82 ? -10.312 -8.368 6.099 1.00 97.94 82 ALA A C 1
ATOM 626 O O . ALA A 1 82 ? -9.697 -9.416 5.922 1.00 97.94 82 ALA A O 1
ATOM 627 N N . LEU A 1 83 ? -9.686 -7.190 6.214 1.00 97.75 83 LEU A N 1
ATOM 628 C CA . LEU A 1 83 ? -8.224 -7.068 6.256 1.00 97.75 83 LEU A CA 1
ATOM 629 C C . LEU A 1 83 ? -7.627 -7.604 7.571 1.00 97.75 83 LEU A C 1
ATOM 631 O O . LEU A 1 83 ? -6.482 -8.066 7.583 1.00 97.75 83 LEU A O 1
ATOM 635 N N . GLY A 1 84 ? -8.380 -7.539 8.673 1.00 97.31 84 GLY A N 1
ATOM 636 C CA . GLY A 1 84 ? -7.962 -8.021 9.990 1.00 97.31 84 GLY A CA 1
ATOM 637 C C . GLY A 1 84 ? -6.636 -7.403 10.446 1.00 97.31 84 GLY A C 1
ATOM 638 O O . GLY A 1 84 ? -6.410 -6.204 10.289 1.00 97.31 84 GLY A O 1
ATOM 639 N N . GLU A 1 85 ? -5.718 -8.236 10.943 1.00 96.56 85 GLU A N 1
ATOM 640 C CA . GLU A 1 85 ? -4.374 -7.831 11.402 1.00 96.56 85 GLU A CA 1
ATOM 641 C C . GLU A 1 85 ? -3.492 -7.215 10.303 1.00 96.56 85 GLU A C 1
ATOM 643 O O . GLU A 1 85 ? -2.472 -6.578 10.585 1.00 96.56 85 GLU A O 1
ATOM 648 N N . ARG A 1 86 ? -3.865 -7.389 9.028 1.00 97.88 86 ARG A N 1
ATOM 649 C CA . ARG A 1 86 ? -3.155 -6.758 7.913 1.00 97.88 86 ARG A CA 1
ATOM 650 C C . ARG A 1 86 ? -3.570 -5.304 7.719 1.00 97.88 86 ARG A C 1
ATOM 652 O O . ARG A 1 86 ? -2.889 -4.597 6.979 1.00 97.88 86 ARG A O 1
ATOM 659 N N . TYR A 1 87 ? -4.631 -4.821 8.367 1.00 97.81 87 TYR A N 1
ATOM 660 C CA . TYR A 1 87 ? -4.960 -3.401 8.346 1.00 97.81 87 TYR A CA 1
ATOM 661 C C . TYR A 1 87 ? -3.901 -2.603 9.115 1.00 97.81 87 TYR A C 1
ATOM 663 O O . TYR A 1 87 ? -3.831 -2.608 10.341 1.00 97.81 87 TYR A O 1
ATOM 671 N N . GLY A 1 88 ? -3.058 -1.894 8.368 1.00 96.75 88 GLY A N 1
ATOM 672 C CA . GLY A 1 88 ? -2.001 -1.057 8.916 1.00 96.75 88 GLY A CA 1
ATOM 673 C C . GLY A 1 88 ? -2.516 0.264 9.477 1.00 96.75 88 GLY A C 1
ATOM 674 O O . GLY A 1 88 ? -1.792 0.899 10.234 1.00 96.75 88 GLY A O 1
ATOM 675 N N . GLY A 1 89 ? -3.734 0.691 9.136 1.00 96.62 89 GLY A N 1
ATOM 676 C CA . GLY A 1 89 ? -4.282 2.007 9.472 1.00 96.62 89 GLY A CA 1
ATOM 677 C C . GLY A 1 89 ? -4.531 2.872 8.236 1.00 96.62 89 GLY A C 1
ATOM 678 O O . GLY A 1 89 ? -4.307 2.454 7.100 1.00 96.62 89 GLY A O 1
ATOM 679 N N . THR A 1 90 ? -4.970 4.106 8.463 1.00 97.62 90 THR A N 1
ATOM 680 C CA . THR A 1 90 ? -5.141 5.106 7.403 1.00 97.62 90 THR A CA 1
ATOM 681 C C . THR A 1 90 ? -3.832 5.872 7.199 1.00 97.62 90 THR A C 1
ATOM 683 O O . THR A 1 90 ? -3.242 6.336 8.172 1.00 97.62 90 THR A O 1
ATOM 686 N N . ALA A 1 91 ? -3.367 6.024 5.960 1.00 97.81 91 ALA A N 1
ATOM 687 C CA . ALA A 1 91 ? -2.207 6.839 5.606 1.00 97.81 91 ALA A CA 1
ATOM 688 C C . ALA A 1 91 ? -2.657 8.257 5.224 1.00 97.81 91 ALA A C 1
ATOM 690 O O . ALA A 1 91 ? -3.290 8.444 4.186 1.00 97.81 91 ALA A 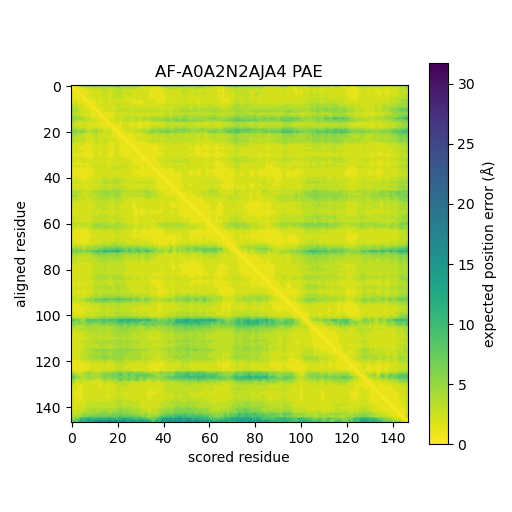O 1
ATOM 691 N N . GLY A 1 92 ? -2.319 9.255 6.046 1.00 96.19 92 GLY A N 1
ATOM 692 C CA . GLY A 1 92 ? -2.626 10.665 5.802 1.00 96.19 92 GLY A CA 1
ATOM 693 C C . GLY A 1 92 ? -3.452 11.305 6.926 1.00 96.19 92 GLY A C 1
ATOM 694 O O . GLY A 1 92 ? -3.424 10.823 8.060 1.00 96.19 92 GLY A O 1
ATOM 695 N N . PRO A 1 93 ? -4.173 12.410 6.647 1.00 93.69 93 PRO A N 1
ATOM 696 C CA . PRO A 1 93 ? -4.935 13.149 7.654 1.00 93.69 93 PRO A CA 1
ATOM 697 C C . PRO A 1 93 ? -5.867 12.260 8.488 1.00 93.69 93 PRO A C 1
ATOM 699 O O . PRO A 1 93 ? -6.632 11.466 7.946 1.00 93.69 93 PRO A O 1
ATOM 702 N N . GLY A 1 94 ? -5.806 12.408 9.815 1.00 90.00 94 GLY A N 1
ATOM 703 C CA . GLY A 1 94 ? -6.597 11.601 10.754 1.00 90.00 94 GLY A CA 1
ATOM 704 C C . GLY A 1 94 ? -6.082 10.171 10.972 1.00 90.00 94 GLY A C 1
ATOM 705 O O . GLY A 1 94 ? -6.718 9.410 11.695 1.00 90.00 94 GLY A O 1
ATOM 706 N N . GLY A 1 95 ? -4.946 9.807 10.372 1.00 94.94 95 GLY A N 1
ATOM 707 C CA . GLY A 1 95 ? -4.266 8.530 10.563 1.00 94.94 95 GLY A CA 1
ATOM 708 C C . GLY A 1 95 ? -2.763 8.709 10.776 1.00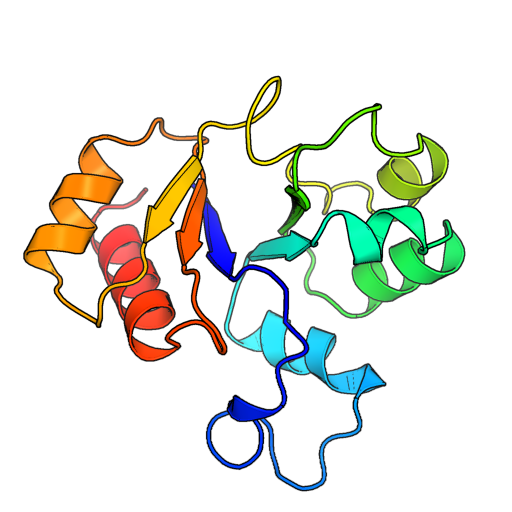 94.94 95 GLY A C 1
ATOM 709 O O . GLY A 1 95 ? -2.324 9.595 11.508 1.00 94.94 95 GLY A O 1
ATOM 710 N N . ARG A 1 96 ? -1.966 7.850 10.140 1.00 97.06 96 ARG A N 1
ATOM 711 C CA . ARG A 1 96 ? -0.501 7.874 10.202 1.00 97.06 96 ARG A CA 1
ATOM 712 C C . ARG A 1 96 ? 0.064 9.037 9.400 1.00 97.06 96 ARG A C 1
ATOM 714 O O . ARG A 1 96 ? -0.408 9.319 8.297 1.00 97.06 96 ARG A O 1
ATOM 721 N N . ALA A 1 97 ? 1.128 9.649 9.915 1.00 97.69 97 ALA A N 1
ATOM 722 C CA . ALA A 1 97 ? 1.886 10.654 9.179 1.00 97.69 97 ALA A CA 1
ATOM 723 C C . ALA A 1 97 ? 2.477 10.051 7.896 1.00 97.69 97 ALA A C 1
ATOM 725 O O . ALA A 1 97 ? 3.019 8.945 7.919 1.00 97.69 97 ALA A O 1
ATOM 726 N N . VAL A 1 98 ? 2.385 10.789 6.790 1.00 97.75 98 VAL A N 1
ATOM 727 C CA . VAL A 1 98 ? 2.888 10.362 5.480 1.00 97.75 98 VAL A CA 1
ATOM 728 C C . VAL A 1 98 ? 3.941 11.347 5.005 1.00 97.75 98 VAL A C 1
ATOM 730 O O . VAL A 1 98 ? 3.666 12.542 4.913 1.00 97.75 98 VAL A O 1
ATOM 733 N N . ALA A 1 99 ? 5.114 10.840 4.640 1.00 96.88 99 ALA A N 1
ATOM 734 C CA . ALA A 1 99 ? 6.075 11.577 3.835 1.00 96.88 99 ALA A CA 1
ATOM 735 C C . ALA A 1 99 ? 6.047 11.023 2.413 1.00 96.88 99 ALA A C 1
ATOM 737 O O . ALA A 1 99 ? 6.260 9.828 2.202 1.00 96.88 99 ALA A O 1
ATOM 738 N N . ARG A 1 100 ? 5.758 11.885 1.438 1.00 96.00 100 ARG A N 1
ATOM 739 C CA . ARG A 1 100 ? 5.698 11.499 0.027 1.00 96.00 100 ARG A CA 1
ATOM 740 C C . ARG A 1 100 ? 7.073 11.668 -0.614 1.00 96.00 100 ARG A C 1
ATOM 742 O O . ARG A 1 100 ? 7.698 12.715 -0.465 1.00 96.00 100 ARG A O 1
ATOM 749 N N . TRP A 1 101 ? 7.526 10.642 -1.324 1.00 95.62 101 TRP A N 1
ATOM 750 C CA . TRP A 1 101 ? 8.801 10.616 -2.030 1.00 95.62 101 TRP A CA 1
ATOM 751 C C . TRP A 1 101 ? 8.581 10.316 -3.511 1.00 95.62 101 TRP A C 1
ATOM 753 O O . TRP A 1 101 ? 8.060 9.261 -3.860 1.00 95.62 101 TRP A O 1
ATOM 763 N N . GLU A 1 102 ? 8.999 11.235 -4.378 1.00 91.88 102 GLU A N 1
ATOM 764 C CA . GLU A 1 102 ? 8.903 11.103 -5.845 1.00 91.88 102 GLU A CA 1
ATOM 765 C C . GLU A 1 102 ? 10.290 11.064 -6.511 1.00 91.88 102 GLU A C 1
ATOM 767 O O . GLU A 1 102 ? 10.412 11.004 -7.732 1.00 91.88 102 GLU A O 1
ATOM 772 N N . GLY A 1 103 ? 11.357 11.094 -5.707 1.00 87.12 103 GLY A N 1
ATOM 773 C CA . GLY A 1 103 ? 12.731 11.039 -6.190 1.00 87.12 103 GLY A CA 1
ATOM 774 C C . GLY A 1 103 ? 13.208 9.626 -6.545 1.00 87.12 103 GLY A C 1
ATOM 775 O O . GLY A 1 103 ? 12.523 8.618 -6.362 1.00 87.12 103 GLY A O 1
ATOM 776 N N . GLY A 1 104 ? 14.449 9.547 -7.027 1.00 86.31 104 GLY A N 1
ATOM 777 C CA . GLY A 1 104 ? 15.147 8.284 -7.275 1.00 86.31 104 GLY A CA 1
ATOM 778 C C . GLY A 1 104 ? 15.665 7.615 -5.995 1.00 86.31 104 GLY A C 1
ATOM 779 O O . GLY A 1 104 ? 15.176 7.852 -4.894 1.00 86.31 104 GLY A O 1
ATOM 780 N N . ALA A 1 105 ? 16.700 6.789 -6.130 1.00 88.56 105 ALA A N 1
ATOM 781 C CA . ALA A 1 105 ? 17.334 6.074 -5.019 1.00 88.56 105 ALA A CA 1
ATOM 782 C C . ALA A 1 105 ? 18.377 6.922 -4.250 1.00 88.56 105 ALA A C 1
ATOM 784 O O . ALA A 1 105 ? 19.399 6.395 -3.812 1.00 88.56 105 ALA A O 1
ATOM 785 N N . ASP A 1 106 ? 18.160 8.237 -4.107 1.00 93.62 106 ASP A N 1
ATOM 786 C CA . ASP A 1 106 ? 19.077 9.104 -3.353 1.00 93.62 106 ASP A CA 1
ATOM 787 C C . ASP A 1 106 ? 19.014 8.761 -1.860 1.00 93.62 106 ASP A C 1
ATOM 789 O O . ASP A 1 106 ? 18.102 9.163 -1.133 1.00 93.62 106 ASP A O 1
ATOM 793 N N . ALA A 1 107 ? 20.009 8.005 -1.400 1.00 90.88 107 ALA A N 1
ATOM 794 C CA . ALA A 1 107 ? 20.051 7.491 -0.042 1.00 90.88 107 ALA A CA 1
ATOM 795 C C . ALA A 1 107 ? 20.171 8.591 1.024 1.00 90.88 107 ALA A C 1
ATOM 797 O O . ALA A 1 107 ? 19.669 8.416 2.135 1.00 90.88 107 ALA A O 1
ATOM 798 N N . ARG A 1 108 ? 20.830 9.719 0.717 1.00 92.94 108 ARG A N 1
ATOM 799 C CA . ARG A 1 108 ? 21.007 10.817 1.678 1.00 92.94 108 ARG A CA 1
ATOM 800 C C . ARG A 1 108 ? 19.683 11.533 1.898 1.00 92.94 108 ARG A C 1
ATOM 802 O O . ARG A 1 108 ? 19.311 11.786 3.042 1.00 92.94 108 ARG A O 1
ATOM 809 N N . ALA A 1 109 ? 18.986 11.845 0.812 1.00 93.88 109 ALA A N 1
ATOM 810 C CA . ALA A 1 109 ? 17.689 12.498 0.878 1.00 93.88 109 ALA A CA 1
ATOM 811 C C . ALA A 1 109 ? 16.625 11.582 1.507 1.00 93.88 109 ALA A C 1
ATOM 813 O O . ALA A 1 109 ? 15.901 12.021 2.401 1.00 93.88 109 ALA A O 1
ATOM 814 N N . LEU A 1 110 ? 16.596 10.296 1.129 1.00 94.38 110 LEU A N 1
ATOM 815 C CA . LEU A 1 110 ? 15.709 9.297 1.737 1.00 94.38 110 LEU A CA 1
ATOM 816 C C . LEU A 1 110 ? 15.944 9.157 3.243 1.00 94.38 110 LEU A C 1
ATOM 818 O O . LEU A 1 110 ? 14.986 9.171 4.009 1.00 94.38 110 LEU A O 1
ATOM 822 N N . ARG A 1 111 ? 17.207 9.066 3.679 1.00 93.81 111 ARG A N 1
ATOM 823 C CA . ARG A 1 111 ? 17.556 9.007 5.104 1.00 93.81 111 ARG A CA 1
ATOM 824 C C . ARG A 1 111 ? 17.025 10.218 5.863 1.00 93.81 111 ARG A C 1
ATOM 826 O O . ARG A 1 111 ? 16.365 10.035 6.877 1.00 93.81 111 ARG A O 1
ATOM 833 N N . GLY A 1 112 ? 17.280 11.429 5.364 1.00 94.31 112 GLY A N 1
ATOM 834 C CA . GLY A 1 112 ? 16.807 12.649 6.022 1.00 94.31 112 GLY A CA 1
ATOM 835 C C . GLY A 1 112 ? 15.280 12.697 6.139 1.00 94.31 112 GLY A C 1
ATOM 836 O O . GLY A 1 112 ? 14.754 13.152 7.151 1.00 94.31 112 GLY A O 1
ATOM 837 N N . LEU A 1 113 ? 14.565 12.173 5.138 1.00 93.12 113 LEU A N 1
ATOM 838 C CA . LEU A 1 113 ? 13.108 12.060 5.179 1.00 93.12 113 LEU A CA 1
ATOM 839 C C . LEU A 1 113 ? 12.633 11.026 6.213 1.00 93.12 113 LEU A C 1
ATOM 841 O O . LEU A 1 113 ? 11.701 11.299 6.964 1.00 93.12 113 LEU A O 1
ATOM 845 N N . ILE A 1 114 ? 13.285 9.861 6.264 1.00 93.38 114 ILE A N 1
ATOM 846 C CA . ILE A 1 114 ? 12.996 8.782 7.221 1.00 93.38 114 ILE A CA 1
ATOM 847 C C . ILE A 1 114 ? 13.239 9.243 8.662 1.00 93.38 114 ILE A C 1
ATOM 849 O O . ILE A 1 114 ? 12.408 8.998 9.528 1.00 93.38 114 ILE A O 1
ATOM 853 N N . GLU A 1 115 ? 14.348 9.934 8.923 1.00 93.75 115 GLU A N 1
ATOM 854 C CA . GLU A 1 115 ? 14.699 10.440 10.258 1.00 93.75 115 GLU A CA 1
ATOM 855 C C . GLU A 1 115 ? 13.703 11.493 10.772 1.00 93.75 115 GLU A C 1
ATOM 857 O O . GLU A 1 115 ? 13.551 11.660 11.981 1.00 93.75 115 GLU A O 1
ATOM 862 N N . GLY A 1 116 ? 13.004 12.187 9.867 1.00 93.94 116 GLY A N 1
ATOM 863 C CA . GLY A 1 116 ? 11.947 13.141 10.204 1.00 93.94 116 GLY A CA 1
ATOM 864 C C . GLY A 1 116 ? 10.558 12.521 10.397 1.00 93.94 116 GLY A C 1
ATOM 865 O O . GLY A 1 116 ? 9.645 13.219 10.843 1.00 93.94 116 GLY A O 1
ATOM 866 N N . LEU A 1 117 ? 10.367 11.244 10.054 1.00 94.88 117 LEU A N 1
ATOM 867 C CA . LEU A 1 117 ? 9.091 10.551 10.222 1.00 94.88 117 LEU A CA 1
ATOM 868 C C . LEU A 1 117 ? 8.945 9.982 11.644 1.00 94.88 117 LEU A C 1
ATOM 870 O O . LEU A 1 117 ? 9.919 9.514 12.236 1.00 94.88 117 LEU A O 1
ATOM 874 N N . PRO A 1 118 ? 7.720 9.946 12.202 1.00 94.94 118 PRO A N 1
ATOM 875 C CA . PRO A 1 118 ? 7.469 9.202 13.430 1.00 94.94 118 PRO A CA 1
ATOM 876 C C . PRO A 1 118 ? 7.682 7.697 13.208 1.00 94.94 118 PRO A C 1
ATOM 878 O O . PRO A 1 118 ? 7.553 7.190 12.092 1.00 94.94 118 PRO A O 1
ATOM 881 N N . ALA A 1 119 ? 7.943 6.957 14.290 1.00 91.38 119 ALA A N 1
ATOM 882 C CA . ALA A 1 119 ? 8.227 5.516 14.244 1.00 91.38 119 ALA A CA 1
ATOM 883 C C . ALA A 1 119 ? 7.116 4.682 13.577 1.00 91.38 119 ALA A C 1
ATOM 885 O O . ALA A 1 119 ? 7.363 3.609 13.022 1.00 91.38 119 ALA A O 1
ATOM 886 N N . ASP A 1 120 ? 5.886 5.180 13.621 1.00 93.44 120 ASP A N 1
ATOM 887 C CA . ASP A 1 120 ? 4.691 4.554 13.074 1.00 93.44 120 ASP A CA 1
ATOM 888 C C . ASP A 1 120 ? 4.230 5.218 11.754 1.00 93.44 120 ASP A C 1
ATOM 890 O O . ASP A 1 120 ? 3.160 4.900 11.231 1.00 93.44 120 ASP A O 1
ATOM 894 N N . GLY A 1 121 ? 5.046 6.128 11.212 1.00 96.56 121 GLY A N 1
ATOM 895 C CA . GLY A 1 121 ? 4.803 6.854 9.973 1.00 96.56 121 GLY A CA 1
ATOM 896 C C . GLY A 1 121 ? 4.918 5.989 8.719 1.00 96.56 121 GLY A C 1
ATOM 897 O O . GLY A 1 121 ? 5.308 4.816 8.754 1.00 96.56 121 GLY A O 1
ATOM 898 N N . VAL A 1 122 ? 4.564 6.599 7.590 1.00 97.94 122 VAL A N 1
ATOM 899 C CA . VAL A 1 122 ? 4.555 5.979 6.266 1.00 97.94 122 VAL A CA 1
ATOM 900 C C . VAL A 1 122 ? 5.436 6.792 5.327 1.00 97.94 122 VAL A C 1
ATOM 902 O O . VAL A 1 122 ? 5.134 7.944 5.013 1.00 97.94 122 VAL A O 1
ATOM 905 N N . LEU A 1 123 ? 6.499 6.174 4.828 1.00 97.62 123 LEU A N 1
ATOM 906 C CA . LEU A 1 123 ? 7.196 6.656 3.647 1.00 97.62 123 LEU A CA 1
ATOM 907 C C . LEU A 1 123 ? 6.449 6.148 2.409 1.00 97.62 123 LEU A C 1
ATOM 909 O O . LEU A 1 123 ? 6.476 4.955 2.100 1.00 97.62 123 LEU A O 1
ATOM 913 N N . LEU A 1 124 ? 5.768 7.059 1.718 1.00 97.81 124 LEU A N 1
ATOM 914 C CA . LEU A 1 124 ? 5.005 6.770 0.510 1.00 97.81 124 LEU A CA 1
ATOM 915 C C . LEU A 1 124 ? 5.840 7.104 -0.724 1.00 97.81 124 LEU A C 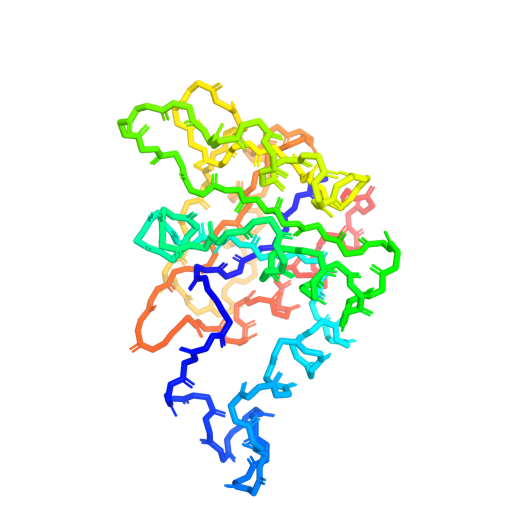1
ATOM 917 O O . LEU A 1 124 ? 6.001 8.278 -1.062 1.00 97.81 124 LEU A O 1
ATOM 921 N N . VAL A 1 125 ? 6.328 6.081 -1.421 1.00 96.44 125 VAL A N 1
ATOM 922 C CA . VAL A 1 125 ? 6.940 6.260 -2.739 1.00 96.44 125 VAL A CA 1
ATOM 923 C C . VAL A 1 125 ? 5.824 6.441 -3.762 1.00 96.44 125 VAL A C 1
ATOM 925 O O . VAL A 1 125 ? 5.003 5.549 -3.987 1.00 96.44 125 VAL A O 1
ATOM 928 N N . ALA A 1 126 ? 5.782 7.625 -4.351 1.00 90.06 126 ALA A N 1
ATOM 929 C CA . ALA A 1 126 ? 4.805 8.034 -5.342 1.00 90.06 126 ALA A CA 1
ATOM 930 C C . ALA A 1 126 ? 5.437 8.124 -6.741 1.00 90.06 126 ALA A C 1
ATOM 932 O O . ALA A 1 126 ? 6.639 7.913 -6.911 1.00 90.06 126 ALA A O 1
ATOM 933 N N . GLY A 1 127 ? 4.601 8.396 -7.743 1.00 88.94 127 GLY A N 1
ATOM 934 C CA . GLY A 1 127 ? 4.968 8.451 -9.157 1.00 88.94 127 GLY A CA 1
ATOM 935 C C . GLY A 1 127 ? 4.062 7.568 -10.015 1.00 88.94 127 GLY A C 1
ATOM 936 O O . GLY A 1 127 ? 3.296 6.760 -9.490 1.00 88.94 127 GLY A O 1
ATOM 937 N N . GLU A 1 128 ? 4.170 7.716 -11.333 1.00 87.19 128 GLU A N 1
ATOM 938 C CA . GLU A 1 128 ? 3.417 6.940 -12.325 1.00 87.19 128 GLU A CA 1
ATOM 939 C C . GLU A 1 128 ? 4.391 6.296 -13.339 1.00 87.19 128 GLU A C 1
ATOM 941 O O . GLU A 1 128 ? 4.735 6.921 -14.342 1.00 87.19 128 GLU A O 1
ATOM 946 N N . PRO A 1 129 ? 4.878 5.063 -13.090 1.00 90.12 129 PRO A N 1
ATOM 947 C CA . PRO A 1 129 ? 4.685 4.276 -11.872 1.00 90.12 129 PRO A CA 1
ATOM 948 C C . PRO A 1 129 ? 5.647 4.702 -10.740 1.00 90.12 129 PRO A C 1
ATOM 950 O O . PRO A 1 129 ? 6.662 5.358 -10.997 1.00 90.12 129 PRO A O 1
ATOM 953 N N . PRO A 1 130 ? 5.391 4.302 -9.482 1.00 92.75 130 PRO A N 1
ATOM 954 C CA . PRO A 1 130 ? 6.317 4.554 -8.384 1.00 92.75 130 PRO A CA 1
ATOM 955 C C . PRO A 1 130 ? 7.684 3.891 -8.616 1.00 92.75 130 PRO A C 1
ATOM 957 O O . PRO A 1 130 ? 7.790 2.809 -9.202 1.00 92.75 130 PRO A O 1
ATOM 960 N N . SER A 1 131 ? 8.750 4.529 -8.126 1.00 95.12 131 SER A N 1
ATOM 961 C CA . SER A 1 131 ? 10.125 4.055 -8.326 1.00 95.12 131 SER A CA 1
ATOM 962 C C . SER A 1 131 ? 10.453 2.828 -7.466 1.00 95.12 131 SER A C 1
ATOM 964 O O . SER A 1 131 ? 10.620 2.922 -6.249 1.00 95.12 131 SER A O 1
ATOM 966 N N . LEU A 1 132 ? 10.645 1.674 -8.113 1.00 95.31 132 LEU A N 1
ATOM 967 C CA . LEU A 1 132 ? 11.101 0.438 -7.459 1.00 95.31 132 LEU A CA 1
ATOM 968 C C . LEU A 1 132 ? 12.489 0.591 -6.833 1.00 95.31 132 LEU A C 1
ATOM 970 O O . LEU A 1 132 ? 12.752 0.069 -5.751 1.00 95.31 132 LEU A O 1
ATOM 974 N N . ALA A 1 133 ? 13.376 1.344 -7.488 1.00 95.31 133 ALA A N 1
ATOM 975 C CA . ALA A 1 133 ? 14.702 1.630 -6.956 1.00 95.31 133 ALA A CA 1
ATOM 976 C C . ALA A 1 133 ? 14.617 2.431 -5.646 1.00 95.31 133 ALA A C 1
ATOM 978 O O . ALA A 1 133 ? 15.354 2.141 -4.707 1.00 95.31 133 ALA A O 1
ATOM 979 N N . ALA A 1 134 ? 13.690 3.391 -5.554 1.00 95.88 134 ALA A N 1
ATOM 980 C CA . ALA A 1 134 ? 13.461 4.144 -4.325 1.00 95.88 134 ALA A CA 1
ATOM 981 C C . ALA A 1 134 ? 12.853 3.271 -3.214 1.00 95.88 134 ALA A C 1
ATOM 983 O O . ALA A 1 134 ? 13.313 3.349 -2.077 1.00 95.88 134 ALA A O 1
ATOM 984 N N . LEU A 1 135 ? 11.885 2.400 -3.534 1.00 96.06 135 LEU A N 1
ATOM 985 C CA . LEU A 1 135 ? 11.310 1.449 -2.568 1.00 96.06 135 LEU A CA 1
ATOM 986 C C . LEU A 1 135 ? 12.386 0.531 -1.965 1.00 96.06 135 LEU A C 1
ATOM 988 O O . LEU A 1 135 ? 12.503 0.431 -0.744 1.00 96.06 135 LEU A O 1
ATOM 992 N N . ARG A 1 136 ? 13.218 -0.084 -2.813 1.00 96.38 136 ARG A N 1
ATOM 993 C CA . ARG A 1 136 ? 14.320 -0.970 -2.394 1.00 96.38 136 ARG A CA 1
ATOM 994 C C . ARG A 1 136 ? 15.395 -0.230 -1.596 1.00 96.38 136 ARG A C 1
ATOM 996 O O . ARG A 1 136 ? 15.907 -0.754 -0.602 1.00 96.38 136 ARG A O 1
ATOM 1003 N N . ALA A 1 137 ? 15.731 0.995 -2.008 1.00 95.81 137 ALA A N 1
ATOM 1004 C CA . ALA A 1 137 ? 16.687 1.835 -1.291 1.00 95.81 137 ALA A CA 1
ATOM 1005 C C . ALA A 1 137 ? 16.169 2.191 0.108 1.00 95.81 137 ALA A C 1
ATOM 1007 O O . ALA A 1 137 ? 16.902 2.051 1.086 1.00 95.81 137 ALA A O 1
ATOM 1008 N N . ALA A 1 138 ? 14.896 2.577 0.217 1.00 94.69 138 ALA A N 1
ATOM 1009 C CA . ALA A 1 138 ? 14.260 2.848 1.497 1.00 94.69 138 ALA A CA 1
ATOM 1010 C C . ALA A 1 138 ? 14.260 1.611 2.408 1.00 94.69 138 ALA A C 1
ATOM 1012 O O . ALA A 1 138 ? 14.674 1.726 3.558 1.00 94.69 138 ALA A O 1
ATOM 1013 N N . GLN A 1 139 ? 13.889 0.427 1.902 1.00 93.88 139 GLN A N 1
ATOM 1014 C CA . GLN A 1 139 ? 13.901 -0.816 2.692 1.00 93.88 139 GLN A CA 1
ATOM 1015 C C . GLN A 1 139 ? 15.295 -1.147 3.228 1.00 93.88 139 GLN A C 1
ATOM 1017 O O . GLN A 1 139 ? 15.450 -1.494 4.398 1.00 93.88 139 GLN A O 1
ATOM 1022 N N . THR A 1 140 ? 16.316 -1.014 2.381 1.00 94.19 140 THR A N 1
ATOM 1023 C CA . THR A 1 140 ? 17.709 -1.230 2.788 1.00 94.19 140 THR A CA 1
ATOM 1024 C C . THR A 1 140 ? 18.108 -0.252 3.894 1.00 94.19 140 THR A C 1
ATOM 1026 O O . THR A 1 140 ? 18.700 -0.650 4.895 1.00 94.19 140 THR A O 1
ATOM 1029 N N . LEU A 1 141 ? 17.764 1.031 3.750 1.00 92.69 141 LEU A N 1
ATOM 1030 C CA . LEU A 1 141 ? 18.092 2.051 4.746 1.00 92.69 141 LEU A CA 1
ATOM 1031 C C . LEU A 1 141 ? 17.426 1.780 6.096 1.00 92.69 141 LEU A C 1
ATOM 1033 O O . LEU A 1 141 ? 18.099 1.874 7.120 1.00 92.69 141 LEU A O 1
ATOM 1037 N N . THR A 1 142 ? 16.146 1.409 6.115 1.00 89.12 142 THR A N 1
ATOM 1038 C CA . THR A 1 142 ? 15.429 1.138 7.369 1.00 89.12 142 THR A CA 1
ATOM 1039 C C . THR A 1 142 ? 15.943 -0.114 8.064 1.00 89.12 142 THR A C 1
ATOM 1041 O O . THR A 1 142 ? 16.136 -0.099 9.277 1.00 89.12 142 THR A O 1
ATOM 1044 N N . GLN A 1 143 ? 16.287 -1.160 7.303 1.00 89.12 143 GLN A N 1
ATOM 1045 C CA . GLN A 1 143 ? 16.941 -2.357 7.844 1.00 89.12 143 GLN A CA 1
ATOM 1046 C C . GLN A 1 143 ? 18.287 -2.031 8.504 1.00 89.12 143 GLN A C 1
ATOM 1048 O O . GLN A 1 143 ? 18.567 -2.525 9.593 1.00 89.12 143 GLN A O 1
ATOM 1053 N N . LEU A 1 144 ? 19.101 -1.168 7.885 1.00 89.81 144 LEU A N 1
ATOM 1054 C CA . LEU A 1 144 ? 20.382 -0.726 8.454 1.00 89.81 144 LEU A CA 1
ATOM 1055 C C . LEU A 1 144 ? 20.214 0.147 9.705 1.00 89.81 144 LEU A C 1
ATOM 1057 O O . LEU A 1 144 ? 21.101 0.185 10.553 1.00 89.81 144 LEU A O 1
ATOM 1061 N N . MET A 1 145 ? 19.100 0.869 9.804 1.00 86.19 145 MET A N 1
ATOM 1062 C CA . MET A 1 145 ? 18.781 1.745 10.932 1.00 86.19 145 MET A CA 1
ATOM 1063 C C . MET A 1 145 ? 18.073 1.017 12.084 1.00 86.19 145 MET A C 1
ATOM 1065 O O . MET A 1 145 ? 18.029 1.552 13.188 1.00 86.19 145 MET A O 1
ATOM 1069 N N . GLY A 1 146 ? 17.533 -0.181 11.846 1.00 82.69 146 GLY A N 1
ATOM 1070 C CA . GLY A 1 146 ? 16.769 -0.940 12.838 1.00 82.69 146 GLY A CA 1
ATOM 1071 C C . GLY A 1 146 ? 15.395 -0.338 13.161 1.00 82.69 146 GLY A C 1
ATOM 1072 O O . GLY A 1 146 ? 14.934 -0.485 14.293 1.00 82.69 146 GLY A O 1
ATOM 1073 N N . VAL A 1 147 ? 14.764 0.351 12.198 1.00 69.69 147 VAL A N 1
ATOM 1074 C CA . VAL A 1 147 ? 13.464 1.057 12.340 1.00 69.69 147 VAL A CA 1
ATOM 1075 C C . VAL A 1 147 ? 12.400 0.592 11.345 1.00 69.69 147 VAL A C 1
ATOM 1077 O O . VAL A 1 147 ? 12.784 0.029 10.296 1.00 69.69 147 VAL A O 1
#

Secondary structure (DSSP, 8-state):
-EEEEE-S--GGGBTTTB-TT--GGGHHHHHHHH-SEEEE-HHHHHH--HHHHHHHHHTS-TT-EEEEEP-SSPPPHHHHHHHGGGEEEEESTTSB-EEEE-S-S-HHHHHHHHHTS-TT-EEEE-BTTB-HHHHHHHHHHHHHHT-

pLDDT: mean 94.7, std 3.7, range [69.69, 98.56]

Solvent-accessible surface area (backbone atoms only — not comparable to full-atom values): 8141 Å² total; per-residue (Å²): 80,45,60,23,34,70,44,77,92,45,77,76,36,50,71,78,73,40,60,80,83,61,54,76,88,48,45,57,38,58,47,43,74,79,41,52,34,33,28,39,42,54,75,55,60,72,71,47,48,40,67,57,30,34,48,56,44,68,50,34,57,86,83,30,26,45,21,39,39,52,57,95,69,79,81,56,66,59,35,51,58,35,27,43,90,24,49,64,48,39,42,29,83,99,47,30,56,62,48,81,40,73,62,68,60,52,62,68,63,51,47,58,54,55,74,71,47,59,70,75,15,32,44,33,33,37,66,94,56,47,45,63,60,25,53,54,45,52,52,53,52,30,64,76,68,75,86